Protein AF-A0A844NU13-F1 (afdb_monomer_lite)

Secondary structure (DSSP, 8-state):
-HHHHHHHHHHHHHHHHHGGG-SSHHHHHHHHHHHHHHHHHTTSS-HHHHHHHHHHHHHHHHHHHHHHHHTT-

Sequence (73 aa):
MAFSNERAVLMIEEGITAMRRSHFPRPEQSFLHGQIELAYAVDFIDTRLYDDMRRRLDAAADSRWAELRSTNT

Radius of gyration: 13.15 Å; chains: 1; bounding box: 28×17×44 Å

Organism: Pseudomonas aeruginosa (NCBI:txid287)

Structure (mmCIF, N/CA/C/O backbone):
data_AF-A0A844NU13-F1
#
_entry.id   AF-A0A844NU13-F1
#
loop_
_atom_site.group_PDB
_atom_site.id
_atom_site.type_symbol
_atom_site.label_atom_id
_atom_site.label_alt_id
_atom_site.label_comp_id
_atom_site.label_asym_id
_atom_site.label_entity_id
_atom_site.label_seq_id
_atom_site.pdbx_PDB_ins_code
_atom_site.Cartn_x
_atom_site.Cartn_y
_atom_site.Cartn_z
_atom_site.occupancy
_atom_site.B_iso_or_equiv
_atom_site.auth_seq_id
_atom_site.auth_comp_id
_atom_site.auth_asym_id
_atom_site.auth_atom_id
_atom_site.pdbx_PDB_model_num
ATOM 1 N N . MET A 1 1 ? -3.629 4.424 23.151 1.00 63.94 1 MET A N 1
ATOM 2 C CA . MET A 1 1 ? -3.914 3.639 21.932 1.00 63.94 1 MET A CA 1
ATOM 3 C C . MET A 1 1 ? -3.864 4.506 20.679 1.00 63.94 1 MET A C 1
ATOM 5 O O . MET A 1 1 ? -3.076 4.177 19.814 1.00 63.94 1 MET A O 1
ATOM 9 N N . ALA A 1 2 ? -4.560 5.651 20.612 1.00 72.62 2 ALA A N 1
ATOM 10 C CA . ALA A 1 2 ? -4.575 6.524 19.420 1.00 72.62 2 ALA A CA 1
ATOM 11 C C . ALA A 1 2 ? -3.185 6.851 18.818 1.00 72.62 2 ALA A C 1
ATOM 13 O O . ALA A 1 2 ? -2.970 6.644 17.631 1.00 72.62 2 ALA A O 1
ATOM 14 N N . PHE A 1 3 ? -2.208 7.246 19.645 1.00 73.94 3 PHE A N 1
ATOM 15 C CA . PHE A 1 3 ? -0.845 7.557 19.184 1.00 73.94 3 PHE A CA 1
ATOM 16 C C . PHE A 1 3 ? -0.110 6.366 18.533 1.00 73.94 3 PHE A C 1
ATOM 18 O O . PHE A 1 3 ? 0.644 6.535 17.577 1.00 73.94 3 PHE A O 1
ATOM 25 N N . SER A 1 4 ? -0.315 5.148 19.046 1.00 74.44 4 SER A N 1
ATOM 26 C CA . SER A 1 4 ? 0.304 3.932 18.499 1.00 74.44 4 SER A CA 1
ATOM 27 C C . SER A 1 4 ? -0.295 3.568 17.139 1.00 74.44 4 SER A C 1
ATOM 29 O O . SER A 1 4 ? 0.448 3.196 16.234 1.00 74.44 4 SER A O 1
ATOM 31 N N . ASN A 1 5 ? -1.609 3.750 16.982 1.00 84.06 5 ASN A N 1
ATOM 32 C CA . ASN A 1 5 ? -2.320 3.518 15.726 1.00 84.06 5 ASN A CA 1
ATOM 33 C C . ASN A 1 5 ? -1.861 4.513 14.649 1.00 84.06 5 ASN A C 1
ATOM 35 O O . ASN A 1 5 ? -1.515 4.107 13.543 1.00 84.06 5 ASN A O 1
ATOM 39 N N . GLU A 1 6 ? -1.764 5.802 14.991 1.00 87.94 6 GLU A N 1
ATOM 40 C CA . GLU A 1 6 ? -1.248 6.839 14.085 1.00 87.94 6 GLU A CA 1
ATOM 41 C C . GLU A 1 6 ? 0.180 6.535 13.621 1.00 87.94 6 GLU A C 1
ATOM 43 O O . GLU A 1 6 ? 0.492 6.659 12.437 1.00 87.94 6 GLU A O 1
ATOM 48 N N . ARG A 1 7 ? 1.050 6.074 14.527 1.00 87.88 7 ARG A N 1
ATOM 49 C CA . ARG A 1 7 ? 2.410 5.673 14.152 1.00 87.88 7 ARG A CA 1
ATOM 50 C C . ARG A 1 7 ? 2.454 4.462 13.231 1.00 87.88 7 ARG A C 1
ATOM 52 O O . ARG A 1 7 ? 3.255 4.467 12.301 1.00 87.88 7 ARG A O 1
ATOM 59 N N . ALA A 1 8 ? 1.623 3.450 13.469 1.00 86.31 8 ALA A N 1
ATOM 60 C CA . ALA A 1 8 ? 1.559 2.279 12.599 1.00 86.31 8 ALA A CA 1
ATOM 61 C C . ALA A 1 8 ? 1.125 2.665 11.177 1.00 86.31 8 ALA A C 1
ATOM 63 O O . ALA A 1 8 ? 1.765 2.259 10.209 1.00 86.31 8 ALA A O 1
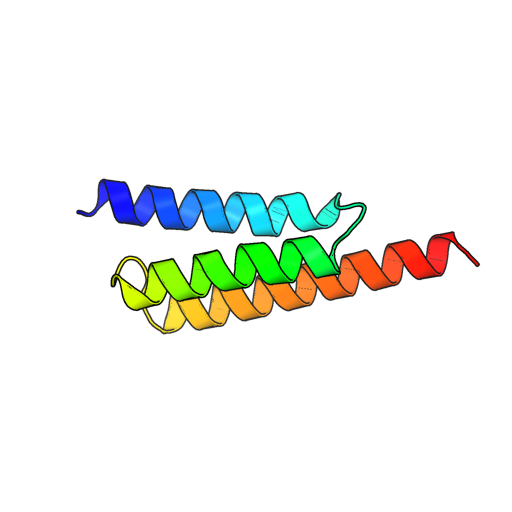ATOM 64 N N . VAL A 1 9 ? 0.103 3.520 11.064 1.00 91.94 9 VAL A N 1
ATOM 65 C CA . VAL A 1 9 ? -0.359 4.074 9.784 1.00 91.94 9 VAL A CA 1
ATOM 66 C C . VAL A 1 9 ? 0.775 4.812 9.073 1.00 91.94 9 VAL A C 1
ATOM 68 O O . VAL A 1 9 ? 1.060 4.513 7.918 1.00 91.94 9 VAL A O 1
ATOM 71 N N . LEU A 1 10 ? 1.470 5.723 9.762 1.00 94.31 10 LEU A N 1
ATOM 72 C CA . LEU A 1 10 ? 2.566 6.497 9.168 1.00 94.31 10 LEU A CA 1
ATOM 73 C C . LEU A 1 10 ? 3.711 5.612 8.663 1.00 94.31 10 LEU A C 1
ATOM 75 O O . LEU A 1 10 ? 4.192 5.824 7.555 1.00 94.31 10 LEU A O 1
ATOM 79 N N . MET A 1 11 ? 4.119 4.599 9.430 1.00 92.38 11 MET A N 1
ATOM 80 C CA . MET A 1 11 ? 5.191 3.691 9.007 1.00 92.38 11 MET A CA 1
ATOM 81 C C . MET A 1 11 ? 4.822 2.908 7.741 1.00 92.38 11 MET A C 1
ATOM 83 O O . MET A 1 11 ? 5.656 2.743 6.849 1.00 92.38 11 MET A O 1
ATOM 87 N N . ILE A 1 12 ? 3.573 2.445 7.639 1.00 94.12 12 ILE A N 1
ATOM 88 C CA . ILE A 1 12 ? 3.081 1.736 6.452 1.00 94.12 12 ILE A CA 1
ATOM 89 C C . ILE A 1 12 ? 3.021 2.688 5.248 1.00 94.12 12 ILE A C 1
ATOM 91 O O . ILE A 1 12 ? 3.477 2.339 4.160 1.00 94.12 12 ILE A O 1
ATOM 95 N N . GLU A 1 13 ? 2.514 3.905 5.441 1.00 95.19 13 GLU A N 1
ATOM 96 C CA . GLU A 1 13 ? 2.444 4.951 4.413 1.00 95.19 13 GLU A CA 1
ATOM 97 C C . GLU A 1 13 ? 3.829 5.337 3.869 1.00 95.19 13 GLU A C 1
ATOM 99 O O . GLU A 1 13 ? 4.032 5.462 2.653 1.00 95.19 13 GLU A O 1
ATOM 104 N N . GLU A 1 14 ? 4.810 5.479 4.760 1.00 95.81 14 GLU A N 1
ATOM 105 C CA . GLU A 1 14 ? 6.208 5.717 4.404 1.00 95.81 14 GLU A CA 1
ATOM 106 C C . GLU A 1 14 ? 6.783 4.546 3.604 1.00 95.81 14 GLU A C 1
ATOM 108 O O . GLU A 1 14 ? 7.425 4.768 2.575 1.00 95.81 14 GLU A O 1
ATOM 113 N N . GLY A 1 15 ? 6.495 3.306 4.009 1.00 94.62 15 GLY A N 1
ATOM 114 C CA . GLY A 1 15 ? 6.892 2.101 3.283 1.00 94.62 15 GLY A CA 1
ATOM 115 C C . GLY A 1 15 ? 6.316 2.038 1.865 1.00 94.62 15 GLY A C 1
ATOM 116 O O . GLY A 1 15 ? 7.056 1.840 0.898 1.00 94.62 15 GLY A O 1
ATOM 117 N N . ILE A 1 16 ? 5.011 2.288 1.712 1.00 95.88 16 ILE A N 1
ATOM 118 C CA . ILE A 1 16 ? 4.345 2.350 0.399 1.00 95.88 16 ILE A CA 1
ATOM 119 C C . ILE A 1 16 ? 4.957 3.465 -0.463 1.00 95.88 16 ILE A C 1
ATOM 121 O O . ILE A 1 16 ? 5.152 3.294 -1.667 1.00 95.88 16 ILE A O 1
ATOM 125 N N . THR A 1 17 ? 5.299 4.607 0.133 1.00 95.50 17 THR A N 1
ATOM 126 C CA . THR A 1 17 ? 5.941 5.718 -0.585 1.00 95.50 17 THR A CA 1
ATOM 127 C C . THR A 1 17 ? 7.365 5.365 -1.022 1.00 95.50 17 THR A C 1
ATOM 129 O O . THR A 1 17 ? 7.756 5.655 -2.159 1.00 95.50 17 THR A O 1
ATOM 132 N N . ALA A 1 18 ? 8.133 4.706 -0.151 1.00 94.75 18 ALA A N 1
ATOM 133 C CA . ALA A 1 18 ? 9.498 4.267 -0.420 1.00 94.75 18 ALA A CA 1
ATOM 134 C C . ALA A 1 18 ? 9.571 3.227 -1.551 1.00 94.75 18 ALA A C 1
ATOM 136 O O . ALA A 1 18 ? 10.541 3.241 -2.314 1.00 94.75 18 ALA A O 1
ATOM 137 N N . MET A 1 19 ? 8.515 2.422 -1.740 1.00 94.69 19 MET A N 1
ATOM 138 C CA . MET A 1 19 ? 8.387 1.434 -2.824 1.00 94.69 19 MET A CA 1
ATOM 139 C C . MET A 1 19 ? 8.736 2.005 -4.206 1.00 94.69 19 MET A C 1
ATOM 141 O O . MET A 1 19 ? 9.366 1.335 -5.022 1.00 94.69 19 MET A O 1
ATOM 145 N N . ARG A 1 20 ? 8.408 3.280 -4.464 1.00 89.06 20 ARG A N 1
ATOM 146 C CA . ARG A 1 20 ? 8.707 3.966 -5.738 1.00 89.06 20 ARG A CA 1
ATOM 147 C C . ARG A 1 20 ? 10.199 4.033 -6.072 1.00 89.06 20 ARG A C 1
ATOM 149 O O . ARG A 1 20 ? 10.562 4.273 -7.217 1.00 89.06 20 ARG A O 1
ATOM 156 N N . ARG A 1 21 ? 11.071 3.870 -5.079 1.00 93.00 21 ARG A N 1
ATOM 157 C CA . ARG 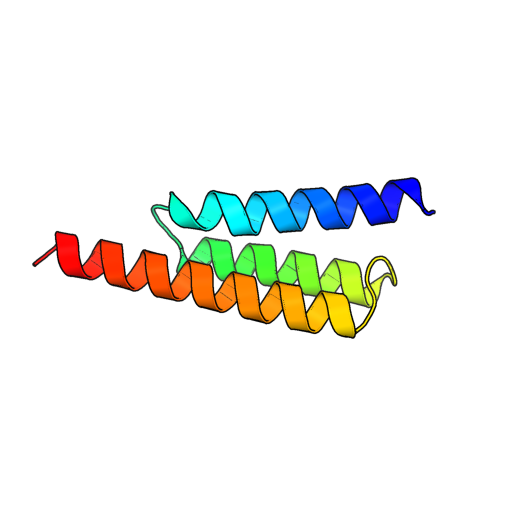A 1 21 ? 12.534 3.910 -5.227 1.00 93.00 21 ARG A CA 1
ATOM 158 C C . ARG A 1 21 ? 13.177 2.546 -4.974 1.00 93.00 21 ARG A C 1
ATOM 160 O O . ARG A 1 21 ? 14.402 2.444 -4.977 1.00 93.00 21 ARG A O 1
ATOM 167 N N . SER A 1 22 ? 12.367 1.510 -4.769 1.00 94.38 22 SER A N 1
ATOM 168 C CA . SER A 1 22 ? 12.844 0.170 -4.456 1.00 94.38 22 SER A CA 1
ATOM 169 C C . SER A 1 22 ? 13.646 -0.432 -5.609 1.00 94.38 22 SER A C 1
ATOM 171 O O . SER A 1 22 ? 13.303 -0.270 -6.783 1.00 94.38 22 SER A O 1
ATOM 173 N N . HIS A 1 23 ? 14.708 -1.160 -5.271 1.00 94.19 23 HIS A N 1
ATOM 174 C CA . HIS A 1 23 ? 15.424 -2.022 -6.217 1.00 94.19 23 HIS A CA 1
ATOM 175 C C . HIS A 1 23 ? 14.841 -3.443 -6.233 1.00 94.19 23 HIS A C 1
ATOM 177 O O . HIS A 1 23 ? 15.015 -4.173 -7.206 1.00 94.19 23 HIS A O 1
ATOM 183 N N . PHE A 1 24 ? 14.108 -3.819 -5.181 1.00 94.31 24 PHE A N 1
ATOM 184 C CA . PHE A 1 24 ? 13.522 -5.141 -4.983 1.00 94.31 24 PHE A CA 1
ATOM 185 C C . PHE A 1 24 ? 12.038 -5.013 -4.593 1.00 94.31 24 PHE A C 1
ATOM 187 O O . PHE A 1 24 ? 11.650 -5.398 -3.486 1.00 94.31 24 PHE A O 1
ATOM 194 N N . PRO A 1 25 ? 11.173 -4.503 -5.493 1.00 95.25 25 PRO A N 1
ATOM 195 C CA . PRO A 1 25 ? 9.807 -4.136 -5.123 1.00 95.25 25 PRO A CA 1
ATOM 196 C C . PRO A 1 25 ? 8.947 -5.334 -4.697 1.00 95.25 25 PRO A C 1
ATOM 198 O O . PRO A 1 25 ? 8.067 -5.175 -3.863 1.00 95.25 25 PRO A O 1
ATOM 201 N N . ARG A 1 26 ? 9.197 -6.550 -5.210 1.00 95.25 26 ARG A N 1
ATOM 202 C CA . ARG A 1 26 ? 8.415 -7.753 -4.847 1.00 95.25 26 ARG A CA 1
ATOM 203 C C . ARG A 1 26 ? 8.725 -8.274 -3.433 1.00 95.25 26 ARG A C 1
ATOM 205 O O . ARG A 1 26 ? 7.779 -8.478 -2.674 1.00 95.25 26 ARG A O 1
ATOM 212 N N . PRO A 1 27 ? 10.001 -8.459 -3.032 1.00 95.75 27 PRO A N 1
ATOM 213 C CA . PRO A 1 27 ? 10.326 -8.745 -1.635 1.00 95.75 27 PRO A CA 1
ATOM 214 C C . PRO A 1 27 ? 9.814 -7.682 -0.655 1.00 95.75 27 PRO A C 1
ATOM 216 O O . PRO A 1 27 ? 9.208 -8.028 0.358 1.00 95.75 27 PRO A O 1
ATOM 219 N N . GLU A 1 28 ? 10.003 -6.396 -0.964 1.00 95.75 28 GLU A N 1
ATOM 220 C CA . GLU A 1 28 ? 9.540 -5.305 -0.096 1.00 95.75 28 GLU A CA 1
ATOM 221 C C . GLU A 1 28 ? 8.008 -5.253 -0.001 1.00 95.75 28 GLU A C 1
ATOM 223 O O . GLU A 1 28 ? 7.470 -5.023 1.081 1.00 95.75 28 GLU A O 1
ATOM 228 N N . GLN A 1 29 ? 7.298 -5.542 -1.099 1.00 97.44 29 GLN A N 1
ATOM 229 C CA . GLN A 1 29 ? 5.841 -5.672 -1.111 1.00 97.44 29 GLN A CA 1
ATOM 230 C C . GLN A 1 29 ? 5.389 -6.750 -0.128 1.00 97.44 29 GLN A C 1
ATOM 232 O O . GLN A 1 29 ? 4.529 -6.487 0.704 1.00 97.44 29 GLN A O 1
ATOM 237 N N . SER A 1 30 ? 5.996 -7.940 -0.170 1.00 97.19 30 SER A N 1
ATOM 238 C CA . SER A 1 30 ? 5.643 -9.029 0.749 1.00 97.19 30 SER A CA 1
ATOM 239 C C . SER A 1 30 ? 5.864 -8.654 2.218 1.00 97.19 30 SER A C 1
ATOM 241 O O . SER A 1 30 ? 5.089 -9.073 3.076 1.00 97.19 30 SER A O 1
ATOM 243 N N . PHE A 1 31 ? 6.908 -7.880 2.519 1.00 95.62 31 PHE A N 1
ATOM 244 C CA . PHE A 1 31 ? 7.183 -7.423 3.879 1.00 95.62 31 PHE A CA 1
ATOM 245 C C . PHE A 1 31 ? 6.140 -6.407 4.367 1.00 95.62 3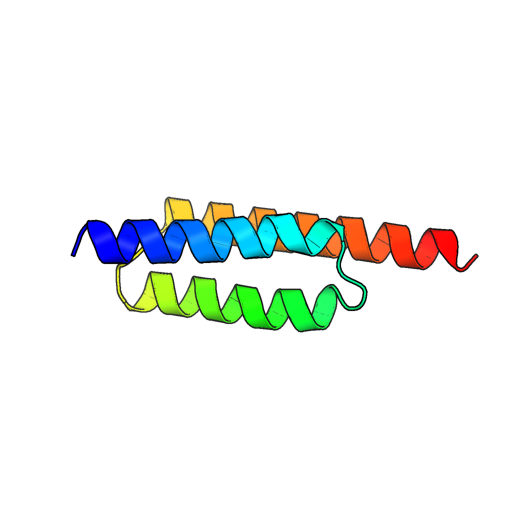1 PHE A C 1
ATOM 247 O O . PHE A 1 31 ? 5.557 -6.587 5.437 1.00 95.62 31 PHE A O 1
ATOM 254 N N . LEU A 1 32 ? 5.866 -5.367 3.573 1.00 96.69 32 LEU A N 1
ATOM 255 C CA . LEU A 1 32 ? 4.885 -4.328 3.914 1.00 96.69 32 LEU A CA 1
ATOM 256 C C . LEU A 1 32 ? 3.465 -4.884 3.993 1.00 96.69 32 LEU A C 1
ATOM 258 O O . LEU A 1 32 ? 2.682 -4.473 4.845 1.00 96.69 32 LEU A O 1
ATOM 262 N N . HIS A 1 33 ? 3.153 -5.865 3.151 1.00 97.31 33 HIS A N 1
ATOM 263 C CA . HIS A 1 33 ? 1.902 -6.604 3.210 1.00 97.31 33 HIS A CA 1
ATOM 264 C C . HIS A 1 33 ? 1.711 -7.262 4.579 1.00 97.31 33 HIS A C 1
ATOM 266 O O . HIS A 1 33 ? 0.690 -7.038 5.221 1.00 97.31 33 HIS A O 1
ATOM 272 N N . GLY A 1 34 ? 2.738 -7.946 5.096 1.00 97.00 34 GLY A N 1
ATOM 273 C CA . GLY A 1 34 ? 2.718 -8.504 6.451 1.00 97.00 34 GLY A CA 1
ATOM 274 C C . GLY A 1 34 ? 2.543 -7.453 7.556 1.00 97.00 34 GLY A C 1
ATOM 275 O O . GLY A 1 34 ? 1.880 -7.725 8.556 1.00 97.00 34 GLY A O 1
ATOM 276 N N . GLN A 1 35 ? 3.079 -6.239 7.384 1.00 96.12 35 GLN A N 1
ATOM 277 C CA . GLN A 1 35 ? 2.859 -5.143 8.337 1.00 96.12 35 GLN A CA 1
ATOM 278 C C . GLN A 1 35 ? 1.414 -4.631 8.317 1.00 96.12 35 GLN A C 1
ATOM 280 O O . GLN A 1 35 ? 0.861 -4.349 9.380 1.00 96.12 35 GLN A O 1
ATOM 285 N N . ILE A 1 36 ? 0.794 -4.555 7.137 1.00 97.12 36 ILE A N 1
ATOM 286 C CA . ILE A 1 36 ? -0.624 -4.203 6.984 1.00 97.12 36 ILE A CA 1
ATOM 287 C C . ILE A 1 36 ? -1.515 -5.278 7.623 1.00 97.12 36 ILE A C 1
ATOM 289 O O . ILE A 1 36 ? -2.419 -4.934 8.383 1.00 97.12 36 ILE A O 1
ATOM 293 N N . GLU A 1 37 ? -1.229 -6.566 7.385 1.00 97.62 37 GLU A N 1
ATOM 294 C CA . GLU A 1 37 ? -1.943 -7.679 8.034 1.00 97.62 37 GLU A CA 1
ATOM 295 C C . GLU A 1 37 ? -1.853 -7.599 9.556 1.00 97.62 37 GLU A C 1
ATOM 297 O O . GLU A 1 37 ? -2.861 -7.721 10.248 1.00 97.62 37 GLU A O 1
ATOM 302 N N . LEU A 1 38 ? -0.649 -7.368 10.086 1.00 95.44 38 LEU A N 1
ATOM 303 C CA . LEU A 1 38 ? -0.444 -7.274 11.524 1.00 95.44 38 LEU A CA 1
ATOM 304 C C . LEU A 1 38 ? -1.198 -6.081 12.113 1.00 95.44 38 LEU A C 1
ATOM 306 O O . LEU A 1 38 ? -1.865 -6.243 13.128 1.00 95.44 38 LEU A O 1
ATOM 310 N N . ALA A 1 39 ? -1.114 -4.906 11.481 1.00 95.00 39 ALA A N 1
ATOM 311 C CA . ALA A 1 39 ? -1.812 -3.705 11.931 1.00 95.00 39 ALA A CA 1
ATOM 312 C C . ALA A 1 39 ? -3.335 -3.902 11.955 1.00 95.00 39 ALA A C 1
ATOM 314 O O . ALA A 1 39 ? -3.998 -3.428 12.877 1.00 95.00 39 ALA A O 1
ATOM 315 N N . TYR A 1 40 ? -3.884 -4.624 10.977 1.00 95.94 40 TYR A N 1
ATOM 316 C CA . TYR A 1 40 ? -5.296 -4.990 10.965 1.00 95.94 40 TYR A CA 1
ATOM 317 C C . TYR A 1 40 ? -5.638 -5.993 12.074 1.00 95.94 40 TYR A C 1
ATOM 319 O O . TYR A 1 40 ? -6.577 -5.775 12.830 1.00 95.94 40 TYR A O 1
ATOM 327 N N . ALA A 1 41 ? -4.836 -7.049 12.238 1.00 96.00 41 ALA A N 1
ATOM 328 C CA . ALA A 1 41 ? -5.074 -8.097 13.232 1.00 96.00 41 ALA A CA 1
ATOM 329 C C . ALA A 1 41 ? -5.027 -7.604 14.690 1.00 96.00 41 ALA A C 1
ATOM 331 O O . ALA A 1 41 ? -5.593 -8.251 15.569 1.00 96.00 41 ALA A O 1
ATOM 332 N N . VAL A 1 42 ? -4.341 -6.487 14.957 1.00 93.38 42 VAL A N 1
ATOM 333 C CA . VAL A 1 42 ? -4.253 -5.864 16.291 1.00 93.38 42 VAL A CA 1
ATOM 334 C C . VAL A 1 42 ? -5.131 -4.612 16.438 1.00 93.38 42 VAL A C 1
ATOM 336 O O . VAL A 1 42 ? -4.909 -3.819 17.353 1.00 93.38 42 VAL A O 1
ATOM 339 N N . ASP A 1 43 ? -6.110 -4.421 15.545 1.00 92.75 43 ASP A N 1
ATOM 340 C CA . ASP A 1 43 ? -7.075 -3.308 15.547 1.00 92.75 43 ASP A CA 1
ATOM 341 C C . ASP A 1 43 ? -6.432 -1.903 15.508 1.00 92.75 43 ASP A C 1
ATOM 343 O O . ASP A 1 43 ? -6.976 -0.917 16.019 1.00 92.75 43 ASP A O 1
ATOM 347 N N . PHE A 1 44 ? -5.252 -1.774 14.891 1.00 93.31 44 PHE A N 1
ATOM 348 C CA . PHE A 1 44 ? -4.623 -0.465 14.669 1.00 93.31 44 PHE A CA 1
ATOM 349 C C . PHE A 1 44 ? -5.216 0.273 13.469 1.00 93.31 44 PHE A C 1
ATOM 351 O O . PHE A 1 44 ? -5.194 1.505 13.447 1.00 93.31 44 PHE A O 1
ATOM 358 N N . ILE A 1 45 ? -5.762 -0.464 12.500 1.00 94.00 45 ILE A N 1
ATOM 359 C CA . ILE A 1 45 ? -6.437 0.067 11.313 1.00 94.00 45 ILE A CA 1
ATOM 360 C C . ILE A 1 45 ? -7.773 -0.643 11.096 1.00 94.00 45 ILE A C 1
ATOM 362 O O . ILE A 1 45 ? -7.918 -1.821 11.410 1.00 94.00 45 ILE A O 1
ATOM 366 N N . ASP A 1 46 ? -8.746 0.077 10.540 1.00 94.69 46 ASP A N 1
ATOM 367 C CA . ASP A 1 46 ? -10.035 -0.496 10.153 1.00 94.69 46 ASP A CA 1
ATOM 368 C C . ASP A 1 46 ? -9.963 -1.204 8.786 1.00 94.69 46 ASP A C 1
ATOM 370 O O . ASP A 1 46 ? -8.994 -1.063 8.034 1.00 94.69 46 ASP A O 1
ATOM 374 N N . THR A 1 47 ? -11.017 -1.947 8.436 1.00 96.81 47 THR A N 1
ATOM 375 C CA . THR A 1 47 ? -11.115 -2.666 7.154 1.00 96.81 47 THR A CA 1
ATOM 376 C C . THR A 1 47 ? -10.951 -1.743 5.943 1.00 96.81 47 THR A C 1
ATOM 378 O O . THR A 1 47 ? -10.350 -2.129 4.945 1.00 96.81 47 THR A O 1
ATOM 381 N N . ARG A 1 48 ? -11.448 -0.501 6.014 1.00 96.56 48 ARG A N 1
ATOM 382 C CA . ARG A 1 48 ? -11.361 0.447 4.895 1.00 96.56 48 ARG A CA 1
ATOM 383 C C . ARG A 1 48 ? -9.914 0.884 4.666 1.00 96.56 48 ARG A C 1
ATOM 385 O O . ARG A 1 48 ? -9.486 0.979 3.519 1.00 96.56 48 ARG A O 1
ATOM 392 N N . LEU A 1 49 ? -9.175 1.165 5.737 1.00 95.38 49 LEU A N 1
ATOM 393 C CA . LEU A 1 49 ? -7.752 1.490 5.683 1.00 95.38 49 LEU A CA 1
ATOM 394 C C . LEU A 1 49 ? -6.923 0.289 5.235 1.00 95.38 49 LEU A C 1
ATOM 396 O O . LEU A 1 49 ? -6.042 0.453 4.398 1.00 95.38 49 LEU A O 1
ATOM 400 N N . TYR A 1 50 ? -7.234 -0.907 5.731 1.00 96.44 50 TYR A N 1
ATOM 401 C CA . TYR A 1 50 ? -6.597 -2.146 5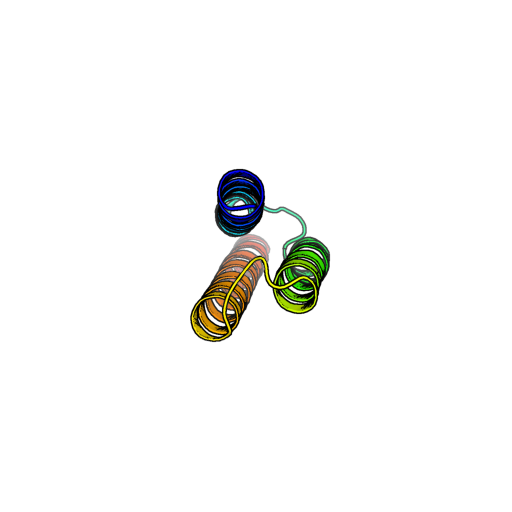.293 1.00 96.44 50 TYR A CA 1
ATOM 402 C C . TYR A 1 50 ? -6.706 -2.344 3.771 1.00 96.44 50 TYR A C 1
ATOM 404 O O . TYR A 1 50 ? -5.687 -2.512 3.093 1.00 96.44 50 TYR A O 1
ATOM 412 N N . ASP A 1 51 ? -7.922 -2.252 3.224 1.00 97.94 51 ASP A N 1
ATOM 413 C CA . ASP A 1 51 ? -8.171 -2.428 1.790 1.00 97.94 51 ASP A CA 1
ATOM 414 C C . ASP A 1 51 ? -7.484 -1.344 0.943 1.00 97.94 51 ASP A C 1
ATOM 416 O O . ASP A 1 51 ? -6.934 -1.638 -0.125 1.00 97.94 51 ASP A O 1
ATOM 420 N N . ASP A 1 52 ? -7.496 -0.089 1.409 1.00 97.56 52 ASP A N 1
ATOM 421 C CA . ASP A 1 52 ? -6.828 1.028 0.730 1.00 97.56 52 ASP A CA 1
ATOM 422 C C . ASP A 1 52 ? -5.305 0.843 0.703 1.00 97.56 52 ASP A C 1
ATOM 424 O O . ASP A 1 52 ? -4.684 0.909 -0.363 1.00 97.56 52 ASP A O 1
ATOM 428 N N . MET A 1 53 ? -4.702 0.543 1.855 1.00 96.88 53 MET A N 1
ATOM 429 C CA . MET A 1 53 ? -3.259 0.345 1.984 1.00 96.88 53 MET A CA 1
ATOM 430 C C . MET A 1 53 ? -2.774 -0.836 1.144 1.00 96.88 53 MET A C 1
ATOM 432 O O . MET A 1 53 ? -1.784 -0.691 0.424 1.00 96.88 53 MET A O 1
ATOM 436 N N . ARG A 1 54 ? -3.490 -1.972 1.156 1.00 97.38 54 ARG A N 1
ATOM 437 C CA . ARG A 1 54 ? -3.171 -3.123 0.294 1.0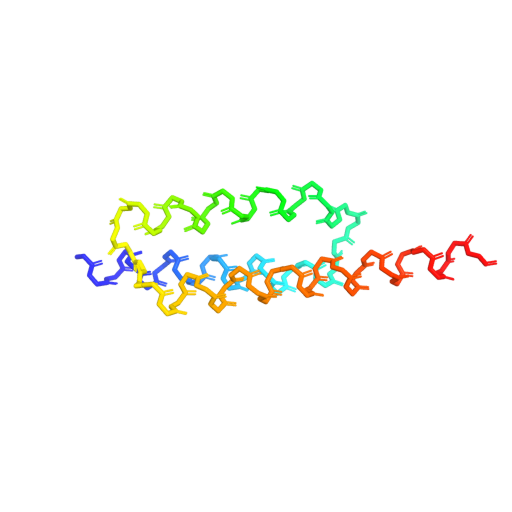0 97.38 54 ARG A CA 1
ATOM 438 C C . ARG A 1 54 ? -3.188 -2.742 -1.183 1.00 97.38 54 ARG A C 1
ATOM 440 O O . ARG A 1 54 ? -2.212 -2.978 -1.890 1.00 97.38 54 ARG A O 1
ATOM 447 N N . ARG A 1 55 ? -4.259 -2.088 -1.645 1.00 98.00 55 ARG A N 1
ATOM 448 C CA . ARG A 1 55 ? -4.391 -1.679 -3.053 1.00 98.00 55 ARG A CA 1
ATOM 449 C C . ARG A 1 55 ? -3.263 -0.743 -3.482 1.00 98.00 55 ARG A C 1
ATOM 451 O O . ARG A 1 55 ? -2.727 -0.874 -4.582 1.00 98.00 55 ARG A O 1
ATOM 458 N N . ARG A 1 56 ? -2.913 0.219 -2.629 1.00 97.69 56 ARG A N 1
ATOM 459 C CA . ARG A 1 56 ? -1.851 1.194 -2.906 1.00 97.69 56 ARG A CA 1
ATOM 460 C C . ARG A 1 56 ? -0.470 0.550 -2.911 1.00 97.69 56 ARG A C 1
ATOM 462 O O . ARG A 1 56 ? 0.344 0.904 -3.763 1.00 97.69 56 ARG A O 1
ATOM 469 N N . LEU A 1 57 ? -0.222 -0.396 -2.006 1.00 97.62 57 LEU A N 1
ATOM 470 C CA . LEU A 1 57 ? 1.006 -1.183 -1.975 1.00 97.62 57 LEU A CA 1
ATOM 471 C C . LEU A 1 57 ? 1.181 -1.997 -3.264 1.00 97.62 57 LEU A C 1
ATOM 473 O O . LEU A 1 57 ? 2.240 -1.920 -3.889 1.00 97.62 57 LEU A O 1
ATOM 477 N N . ASP A 1 58 ? 0.138 -2.713 -3.688 1.00 97.12 58 ASP A N 1
ATOM 478 C CA . ASP A 1 58 ? 0.171 -3.531 -4.904 1.00 97.12 58 ASP A CA 1
ATOM 479 C C . ASP A 1 58 ? 0.434 -2.674 -6.146 1.00 97.12 58 ASP A C 1
ATOM 481 O O . ASP A 1 58 ? 1.347 -2.960 -6.922 1.00 97.12 58 ASP A O 1
ATOM 485 N N . ALA A 1 59 ? -0.284 -1.555 -6.282 1.00 96.88 59 ALA A N 1
ATOM 486 C CA . ALA A 1 59 ? -0.087 -0.624 -7.389 1.00 96.88 59 ALA A CA 1
ATOM 487 C C . ALA A 1 59 ? 1.330 -0.023 -7.413 1.00 96.88 59 ALA A C 1
ATOM 489 O O . ALA A 1 59 ? 1.929 0.120 -8.482 1.00 96.88 59 ALA A O 1
ATOM 490 N N . ALA A 1 60 ? 1.890 0.320 -6.248 1.00 96.62 60 ALA A N 1
ATOM 491 C CA . ALA A 1 60 ? 3.241 0.865 -6.153 1.00 96.62 60 ALA A CA 1
ATOM 492 C C . ALA A 1 60 ? 4.302 -0.171 -6.557 1.00 96.62 60 ALA A C 1
ATOM 494 O O . ALA A 1 60 ? 5.217 0.151 -7.320 1.00 96.62 60 ALA A O 1
ATOM 495 N N . ALA A 1 61 ? 4.163 -1.413 -6.088 1.00 96.88 61 ALA A N 1
ATOM 496 C CA . ALA A 1 61 ? 5.069 -2.502 -6.430 1.00 96.88 61 ALA A CA 1
ATOM 497 C C . ALA A 1 61 ? 4.984 -2.875 -7.919 1.00 96.88 61 ALA A C 1
ATOM 499 O O . ALA A 1 61 ? 6.016 -3.064 -8.566 1.00 96.88 61 ALA A O 1
ATOM 500 N N . ASP A 1 62 ? 3.774 -2.926 -8.483 1.00 96.25 62 ASP A N 1
ATOM 501 C CA . ASP A 1 62 ? 3.549 -3.195 -9.905 1.00 96.25 62 ASP A CA 1
ATOM 502 C C . ASP A 1 62 ? 4.148 -2.109 -10.797 1.00 96.25 62 ASP A C 1
ATOM 504 O O . ASP A 1 62 ? 4.884 -2.430 -11.735 1.00 96.25 62 ASP A O 1
ATOM 508 N N . SER A 1 63 ? 3.892 -0.835 -10.477 1.00 96.06 63 SER A N 1
ATOM 509 C CA . SER A 1 63 ? 4.468 0.303 -11.199 1.00 96.06 63 SER A CA 1
ATOM 510 C C . SER A 1 63 ? 5.990 0.230 -11.184 1.00 96.06 63 SER A C 1
ATOM 512 O O . SER A 1 63 ? 6.631 0.285 -12.234 1.00 96.06 63 SER A O 1
ATOM 514 N N . ARG A 1 64 ? 6.583 0.020 -10.002 1.00 95.94 64 ARG A N 1
ATOM 515 C CA . ARG A 1 64 ? 8.038 -0.032 -9.871 1.00 95.94 64 ARG A CA 1
ATOM 516 C C . ARG A 1 64 ? 8.646 -1.224 -10.607 1.00 95.94 64 ARG A C 1
ATOM 518 O O . ARG A 1 64 ? 9.690 -1.103 -11.243 1.00 95.94 64 ARG A O 1
ATOM 525 N N . TRP A 1 65 ? 7.996 -2.381 -10.547 1.00 95.38 65 TRP A N 1
ATOM 526 C CA . TRP A 1 65 ? 8.444 -3.571 -11.264 1.00 95.38 65 TRP A CA 1
ATOM 527 C C . TRP A 1 65 ? 8.350 -3.414 -12.786 1.00 95.38 65 TRP A C 1
ATOM 529 O O . TRP A 1 65 ? 9.181 -3.949 -13.521 1.00 95.38 65 TRP A O 1
ATOM 539 N N . ALA A 1 66 ? 7.339 -2.698 -13.280 1.00 94.69 66 ALA A N 1
ATOM 540 C CA . ALA A 1 66 ? 7.226 -2.371 -14.695 1.00 94.69 66 ALA A CA 1
ATOM 541 C C . ALA A 1 66 ? 8.362 -1.441 -15.145 1.00 94.69 66 ALA A C 1
ATOM 543 O O . ALA A 1 66 ? 9.013 -1.748 -16.141 1.00 94.69 66 ALA A O 1
ATOM 544 N N . GLU A 1 67 ? 8.652 -0.385 -14.377 1.00 94.50 67 GLU A N 1
ATOM 545 C CA . GLU A 1 67 ? 9.773 0.533 -14.636 1.00 94.50 67 GLU A CA 1
ATOM 546 C C . GLU A 1 67 ? 11.120 -0.195 -14.698 1.00 94.50 67 GLU A C 1
ATOM 548 O O . GLU A 1 67 ? 11.867 -0.034 -15.656 1.00 94.50 67 GLU A O 1
ATOM 553 N N . LEU A 1 68 ? 11.430 -1.035 -13.705 1.00 93.19 68 LEU A N 1
ATOM 554 C CA . LEU A 1 68 ? 12.708 -1.757 -13.663 1.00 93.19 68 LEU A CA 1
ATOM 555 C C . LEU A 1 68 ? 12.891 -2.697 -14.861 1.00 93.19 68 LEU A C 1
ATOM 557 O O . LEU A 1 68 ? 14.009 -2.896 -15.336 1.00 93.19 68 LEU A O 1
ATOM 561 N N . ARG A 1 69 ? 11.799 -3.292 -15.351 1.00 89.88 69 ARG A N 1
ATOM 562 C CA . ARG A 1 69 ? 11.845 -4.152 -16.537 1.00 89.88 69 ARG A CA 1
ATOM 563 C C 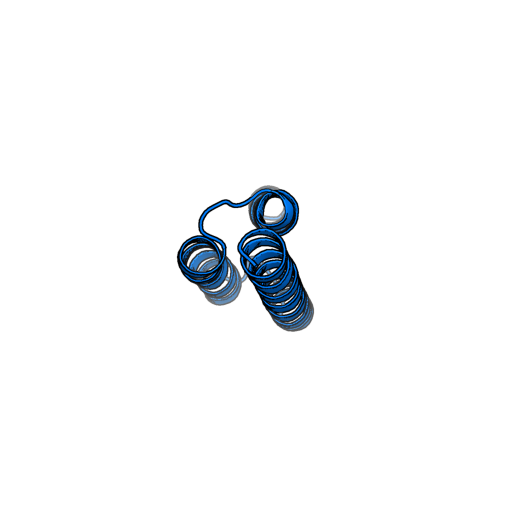. ARG A 1 69 ? 11.983 -3.351 -17.822 1.00 89.88 69 ARG A C 1
ATOM 565 O O . ARG A 1 69 ? 12.702 -3.809 -18.698 1.00 89.88 69 ARG A O 1
ATOM 572 N N . SER A 1 70 ? 11.340 -2.188 -17.933 1.00 87.06 70 SER A N 1
ATOM 573 C CA . SER A 1 70 ? 11.448 -1.357 -19.136 1.00 87.06 70 SER A CA 1
ATOM 574 C C . SER A 1 70 ? 12.821 -0.705 -19.280 1.00 87.06 70 SER A C 1
ATOM 576 O O . SER A 1 70 ? 13.274 -0.525 -20.402 1.00 87.06 70 SER A O 1
ATOM 578 N N . THR A 1 71 ? 13.514 -0.402 -18.177 1.00 77.44 71 THR A N 1
ATOM 579 C CA . THR A 1 71 ? 14.887 0.136 -18.214 1.00 77.44 71 THR A CA 1
ATOM 580 C C . THR A 1 71 ? 15.964 -0.901 -18.532 1.00 77.44 71 THR A C 1
ATOM 582 O O . THR A 1 71 ? 17.088 -0.521 -18.840 1.00 77.44 71 THR A O 1
ATOM 585 N N . ASN A 1 72 ? 15.646 -2.194 -18.428 1.00 65.44 72 ASN A N 1
ATOM 586 C CA . ASN A 1 72 ? 16.574 -3.296 -18.712 1.00 65.44 72 ASN A CA 1
ATOM 587 C C . ASN A 1 72 ? 16.446 -3.851 -20.147 1.00 65.44 72 ASN A C 1
ATOM 589 O O . ASN A 1 72 ? 17.142 -4.810 -20.484 1.00 65.44 72 ASN A O 1
ATOM 593 N N . THR A 1 73 ? 15.558 -3.279 -20.964 1.00 53.47 73 THR A N 1
ATOM 594 C CA . THR A 1 73 ? 15.372 -3.562 -22.402 1.00 53.47 73 THR A CA 1
ATOM 595 C C . THR A 1 73 ? 15.936 -2.436 -23.244 1.00 53.47 73 THR A C 1
ATOM 597 O O . THR A 1 73 ? 16.542 -2.753 -24.289 1.00 53.47 73 THR A O 1
#

pLDDT: mean 92.26, std 8.49, range [53.47, 98.0]

Foldseek 3Di:
DLVVLVVLLVVLVVLLVCLLVDPCLPVSLVVSLVSLVVCVVVVSDDPVSSVVSNVSSVVSSVVNVVVVVVVVD